Protein AF-A0A1I7TFR5-F1 (afdb_monomer)

Solvent-accessible surface area (backbone atoms only — not comparable to full-atom values): 10347 Å² total; per-residue (Å²): 105,48,41,40,40,35,32,24,66,52,66,85,45,72,52,72,52,56,56,63,76,61,45,76,65,28,50,48,58,45,48,58,54,28,44,44,77,47,66,45,102,83,67,50,76,41,84,40,72,76,37,82,55,52,93,85,47,68,47,70,55,87,74,57,50,77,39,45,45,49,57,67,41,46,52,52,44,73,74,36,60,88,70,42,60,49,75,68,96,80,50,91,64,79,68,79,69,80,67,74,52,44,74,64,69,74,50,55,65,70,59,50,51,50,29,36,53,47,23,58,72,36,58,27,60,47,41,26,46,31,51,49,52,53,48,53,61,57,51,73,77,52,55,74,68,59,48,52,60,60,71,68,64,78,85,70,54,62,82,67,64,75,74,64,75,76,70,83,67,88,85,135

Structure (mmCIF, N/CA/C/O backbone):
data_AF-A0A1I7TFR5-F1
#
_entry.id   AF-A0A1I7TFR5-F1
#
loop_
_atom_site.group_PDB
_atom_site.id
_atom_site.type_symbol
_atom_site.label_atom_id
_atom_site.label_alt_id
_atom_site.label_comp_id
_atom_site.label_asym_id
_atom_site.label_entity_id
_atom_site.label_seq_id
_atom_site.pdbx_PDB_ins_code
_atom_site.Cartn_x
_atom_site.Cartn_y
_atom_site.Cartn_z
_atom_site.occupancy
_atom_site.B_iso_or_equiv
_atom_site.auth_seq_id
_atom_site.auth_comp_id
_atom_site.auth_asym_id
_atom_site.auth_atom_id
_atom_site.pdbx_PDB_model_num
ATOM 1 N N . MET A 1 1 ? 7.581 6.248 -21.841 1.00 75.00 1 MET A N 1
ATOM 2 C CA . MET A 1 1 ? 6.382 5.513 -21.429 1.00 75.00 1 MET A CA 1
ATOM 3 C C . MET A 1 1 ? 6.723 4.356 -20.489 1.00 75.00 1 MET A C 1
ATOM 5 O O . MET A 1 1 ? 7.493 3.477 -20.846 1.00 75.00 1 MET A O 1
ATOM 9 N N . CYS A 1 2 ? 6.163 4.391 -19.278 1.00 88.19 2 CYS A N 1
ATOM 10 C CA . CYS A 1 2 ? 6.203 3.328 -18.270 1.00 88.19 2 CYS A CA 1
ATOM 11 C C . CYS A 1 2 ? 4.761 2.875 -18.038 1.00 88.19 2 CYS A C 1
ATOM 13 O O . CYS A 1 2 ? 3.926 3.733 -17.746 1.00 88.19 2 CYS A O 1
ATOM 15 N N . GLU A 1 3 ? 4.456 1.588 -18.194 1.00 92.31 3 GLU A N 1
ATOM 16 C CA . GLU A 1 3 ? 3.113 1.057 -17.939 1.00 92.31 3 GLU A CA 1
ATOM 17 C C . GLU A 1 3 ? 3.167 -0.233 -17.126 1.00 92.31 3 GLU A C 1
ATOM 19 O O . GLU A 1 3 ? 3.745 -1.236 -17.550 1.00 92.31 3 GLU A O 1
ATOM 24 N N . ILE A 1 4 ? 2.532 -0.193 -15.955 1.00 91.19 4 ILE A N 1
ATOM 25 C CA . ILE A 1 4 ? 2.434 -1.321 -15.034 1.00 91.19 4 ILE A CA 1
ATOM 26 C C . ILE A 1 4 ? 0.956 -1.627 -14.808 1.00 91.19 4 ILE A C 1
ATOM 28 O O . ILE A 1 4 ? 0.292 -0.899 -14.058 1.00 91.19 4 ILE A O 1
ATOM 32 N N . PRO A 1 5 ? 0.416 -2.669 -15.457 1.00 92.56 5 PRO A N 1
ATOM 33 C CA . PRO A 1 5 ? -0.934 -3.115 -15.188 1.00 92.56 5 PRO A CA 1
ATOM 34 C C . PRO A 1 5 ? -0.987 -3.801 -13.819 1.00 92.56 5 PRO A C 1
ATOM 36 O O . PRO A 1 5 ? -0.219 -4.714 -13.522 1.00 92.56 5 PRO A O 1
ATOM 39 N N . ILE A 1 6 ? -1.927 -3.362 -12.992 1.00 92.50 6 ILE A N 1
ATOM 40 C CA . ILE A 1 6 ? -2.307 -3.987 -11.729 1.00 92.50 6 ILE A CA 1
ATOM 41 C C . ILE A 1 6 ? -3.676 -4.616 -11.924 1.00 92.50 6 ILE A C 1
ATOM 43 O O . ILE A 1 6 ? -4.586 -3.956 -12.428 1.00 92.50 6 ILE A O 1
ATOM 47 N N . ARG A 1 7 ? -3.832 -5.871 -11.503 1.00 92.38 7 ARG A N 1
ATOM 48 C CA . ARG A 1 7 ? -5.117 -6.575 -11.496 1.00 92.38 7 ARG A CA 1
ATOM 49 C C . ARG A 1 7 ? -5.502 -6.930 -10.066 1.00 92.38 7 ARG A C 1
ATOM 51 O O . ARG A 1 7 ? -4.715 -7.530 -9.340 1.00 92.38 7 ARG A O 1
ATOM 58 N N . PHE A 1 8 ? -6.725 -6.584 -9.694 1.00 89.38 8 PHE A N 1
ATOM 59 C CA . PHE A 1 8 ? -7.315 -6.926 -8.407 1.00 89.38 8 PHE A CA 1
ATOM 60 C C . PHE A 1 8 ? -8.000 -8.287 -8.510 1.00 89.38 8 PHE A C 1
ATOM 62 O O . PHE A 1 8 ? -8.635 -8.590 -9.520 1.00 89.38 8 PHE A O 1
ATOM 69 N N . VAL A 1 9 ? -7.836 -9.126 -7.487 1.00 80.06 9 VAL A N 1
ATOM 70 C CA . VAL A 1 9 ? -8.412 -10.481 -7.490 1.00 80.06 9 VAL A CA 1
ATOM 71 C C . VAL A 1 9 ? -9.940 -10.439 -7.396 1.00 80.06 9 VAL A C 1
ATOM 73 O O . VAL A 1 9 ? -10.606 -11.259 -8.024 1.00 80.06 9 VAL A O 1
ATOM 76 N N . ASP A 1 10 ? -10.505 -9.484 -6.651 1.00 69.38 10 ASP A N 1
ATOM 77 C CA . ASP A 1 10 ? -11.954 -9.366 -6.477 1.00 69.38 10 ASP A CA 1
ATOM 78 C C . ASP A 1 10 ? -12.376 -7.936 -6.062 1.00 69.38 10 ASP A C 1
ATOM 80 O O . ASP A 1 10 ? -12.009 -7.493 -4.965 1.00 69.38 10 ASP A O 1
ATOM 84 N N . PRO A 1 11 ? -13.134 -7.196 -6.898 1.00 73.94 11 PRO A N 1
ATOM 85 C CA . PRO A 1 11 ? -13.578 -7.570 -8.246 1.00 73.94 11 PRO A CA 1
ATOM 86 C C . PRO A 1 11 ? -12.403 -7.642 -9.236 1.00 73.94 11 PRO A C 1
ATOM 88 O O . PRO A 1 11 ? -11.373 -7.009 -9.009 1.00 73.94 11 PRO A O 1
ATOM 91 N N . ASN A 1 12 ? -12.569 -8.386 -10.343 1.00 76.50 12 ASN A N 1
ATOM 92 C CA . ASN A 1 12 ? -11.592 -8.502 -11.443 1.00 76.50 12 ASN A CA 1
ATOM 93 C C . ASN A 1 12 ? -11.487 -7.188 -12.238 1.00 76.50 12 ASN A C 1
ATOM 95 O O . ASN A 1 12 ? -11.876 -7.084 -13.402 1.00 76.50 12 ASN A O 1
ATOM 99 N N . GLU A 1 13 ? -11.003 -6.161 -11.559 1.00 86.75 13 GLU A N 1
ATOM 100 C CA . GLU A 1 13 ? -10.734 -4.841 -12.088 1.00 86.75 13 GLU A CA 1
ATOM 101 C C . GLU A 1 13 ? -9.233 -4.666 -12.292 1.00 86.75 13 GLU A C 1
ATOM 103 O O . GLU A 1 13 ? -8.402 -5.351 -11.691 1.00 86.75 13 GLU A O 1
ATOM 108 N N . SER A 1 14 ? -8.873 -3.707 -13.138 1.00 87.12 14 SER A N 1
ATOM 109 C CA . SER A 1 14 ? -7.480 -3.354 -13.369 1.00 87.12 14 SER A CA 1
ATOM 110 C C . SER A 1 14 ? -7.263 -1.854 -13.324 1.00 87.12 14 SER A C 1
ATOM 112 O O . SER A 1 14 ? -8.137 -1.076 -13.707 1.00 87.12 14 SER A O 1
ATOM 114 N N . THR A 1 15 ? -6.066 -1.459 -12.914 1.00 91.81 15 THR A N 1
ATOM 115 C CA . THR A 1 15 ? -5.561 -0.093 -13.055 1.00 91.81 15 THR A CA 1
ATOM 116 C C . THR A 1 15 ? -4.172 -0.124 -13.680 1.00 91.81 15 THR A C 1
ATOM 118 O O . THR A 1 15 ? -3.513 -1.161 -13.674 1.00 91.81 15 THR A O 1
ATOM 121 N N . ILE A 1 16 ? -3.725 0.989 -14.258 1.00 93.44 16 ILE A N 1
ATOM 122 C CA . ILE A 1 16 ? -2.387 1.096 -14.848 1.00 93.44 16 ILE A CA 1
ATOM 123 C C . ILE A 1 16 ? -1.636 2.206 -14.129 1.00 93.44 16 ILE A C 1
ATOM 125 O O . ILE A 1 16 ? -2.025 3.374 -14.208 1.00 93.44 16 ILE A O 1
ATOM 129 N N . ILE A 1 17 ? -0.527 1.852 -13.481 1.00 93.38 17 ILE A N 1
ATOM 130 C CA . ILE A 1 17 ? 0.394 2.828 -12.902 1.00 93.38 17 ILE A CA 1
ATOM 131 C C . ILE A 1 17 ? 1.422 3.227 -13.959 1.00 93.38 17 ILE A C 1
ATOM 133 O O . ILE A 1 17 ? 2.076 2.378 -14.564 1.00 93.38 17 ILE A O 1
ATOM 137 N N . ARG A 1 18 ? 1.565 4.540 -14.169 1.00 93.75 18 ARG A N 1
ATOM 138 C CA . ARG A 1 18 ? 2.540 5.132 -15.107 1.00 93.75 18 ARG A CA 1
ATOM 139 C C . ARG A 1 18 ? 3.564 6.049 -14.440 1.00 93.75 18 ARG A C 1
ATOM 141 O O . ARG A 1 18 ? 4.566 6.424 -15.045 1.00 93.75 18 ARG A O 1
ATOM 148 N N . ASP A 1 19 ? 3.307 6.435 -13.194 1.00 92.88 19 ASP A N 1
ATOM 149 C CA . ASP A 1 19 ? 4.108 7.406 -12.457 1.00 92.88 19 ASP A CA 1
ATOM 150 C C . ASP A 1 19 ? 5.298 6.724 -11.769 1.00 92.88 19 ASP A C 1
ATOM 152 O O . ASP A 1 19 ? 5.142 6.014 -10.776 1.00 92.88 19 ASP A O 1
ATOM 156 N N . ARG A 1 20 ? 6.509 6.979 -12.276 1.00 92.12 20 ARG A N 1
ATOM 157 C CA . ARG A 1 20 ? 7.761 6.427 -11.730 1.00 92.12 20 ARG A CA 1
ATOM 158 C C . ARG A 1 20 ? 8.008 6.816 -10.277 1.00 92.12 20 ARG A C 1
ATOM 160 O O . ARG A 1 20 ? 8.574 6.024 -9.528 1.00 92.12 20 ARG A O 1
ATOM 167 N N . SER A 1 21 ? 7.601 8.022 -9.885 1.00 9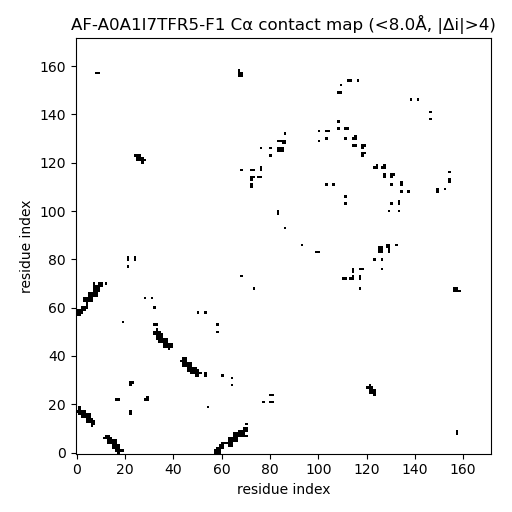2.38 21 SER A N 1
ATOM 168 C CA . SER A 1 21 ? 7.789 8.508 -8.518 1.00 92.38 21 SER A CA 1
ATOM 169 C C . SER A 1 21 ? 6.871 7.785 -7.535 1.00 92.38 21 SER A C 1
ATOM 171 O O . SER A 1 21 ? 7.278 7.525 -6.407 1.00 92.38 21 SER A O 1
ATOM 173 N N . LEU A 1 22 ? 5.667 7.403 -7.978 1.00 94.12 22 LEU A N 1
ATOM 174 C CA . LEU A 1 22 ? 4.762 6.548 -7.214 1.00 94.12 22 LEU A CA 1
ATOM 175 C C . LEU A 1 22 ? 5.299 5.116 -7.132 1.00 94.12 22 LEU A C 1
ATOM 177 O O . LEU A 1 22 ? 5.366 4.555 -6.046 1.00 94.12 22 LEU A O 1
ATOM 181 N N . ILE A 1 23 ? 5.733 4.551 -8.262 1.00 93.12 23 ILE A N 1
ATOM 182 C CA . ILE A 1 23 ? 6.308 3.199 -8.325 1.00 93.12 23 ILE A CA 1
ATOM 183 C C . ILE A 1 23 ? 7.468 3.055 -7.336 1.00 93.12 23 ILE A C 1
ATOM 185 O O . ILE A 1 23 ? 7.509 2.099 -6.572 1.00 93.12 23 ILE A O 1
ATOM 189 N N . ALA A 1 24 ? 8.366 4.044 -7.287 1.00 93.06 24 ALA A N 1
ATOM 190 C CA . ALA A 1 24 ? 9.515 4.050 -6.383 1.00 93.06 24 ALA A CA 1
ATOM 191 C C . ALA A 1 24 ? 9.151 4.012 -4.887 1.00 93.06 24 ALA A C 1
ATOM 193 O O . ALA A 1 24 ? 10.024 3.746 -4.065 1.00 93.06 24 ALA A O 1
ATOM 194 N N . LYS A 1 25 ? 7.896 4.304 -4.524 1.00 94.44 25 LYS A N 1
ATOM 195 C CA . LYS A 1 25 ? 7.403 4.277 -3.141 1.00 94.44 25 LYS A CA 1
ATOM 196 C C . LYS A 1 25 ? 6.773 2.945 -2.735 1.00 94.44 25 LYS A C 1
ATOM 198 O O . LYS A 1 25 ? 6.381 2.816 -1.582 1.00 94.44 25 LYS A O 1
ATOM 203 N N . ILE A 1 26 ? 6.662 1.980 -3.649 1.00 95.56 26 ILE A N 1
ATOM 204 C CA . ILE A 1 26 ? 5.944 0.724 -3.415 1.00 95.56 26 ILE A CA 1
ATOM 205 C C . ILE A 1 26 ? 6.914 -0.445 -3.637 1.00 95.56 26 ILE A C 1
ATOM 207 O O . ILE A 1 26 ? 7.071 -0.893 -4.779 1.00 95.56 26 ILE A O 1
ATOM 211 N N . PRO A 1 27 ? 7.596 -0.933 -2.583 1.00 94.62 27 PRO A N 1
ATOM 212 C CA . PRO A 1 27 ? 8.694 -1.887 -2.737 1.00 94.62 27 PRO A CA 1
ATOM 213 C C . PRO A 1 27 ? 8.293 -3.195 -3.417 1.00 94.62 27 PRO A C 1
ATOM 215 O O . PRO A 1 27 ? 9.022 -3.654 -4.298 1.00 94.62 27 PRO A O 1
ATOM 218 N N . LEU A 1 28 ? 7.103 -3.740 -3.131 1.00 92.38 28 LEU A N 1
ATOM 219 C CA . LEU A 1 28 ? 6.628 -4.939 -3.828 1.00 92.38 28 LEU A CA 1
ATOM 220 C C . LEU A 1 28 ? 6.500 -4.714 -5.343 1.00 92.38 28 LEU A C 1
ATOM 222 O O . LEU A 1 28 ? 6.851 -5.597 -6.127 1.00 92.38 28 LEU A O 1
ATOM 226 N N . ILE A 1 29 ? 6.047 -3.534 -5.782 1.00 92.31 29 ILE A N 1
ATOM 227 C CA . ILE A 1 29 ? 5.942 -3.212 -7.214 1.00 92.31 29 ILE A CA 1
ATOM 228 C C . ILE A 1 29 ? 7.336 -3.052 -7.823 1.00 92.31 29 ILE A C 1
ATOM 230 O O . ILE A 1 29 ? 7.584 -3.614 -8.885 1.00 92.31 29 ILE A O 1
ATOM 234 N N . VAL A 1 30 ? 8.257 -2.352 -7.149 1.00 91.81 30 VAL A N 1
ATOM 235 C CA . VAL A 1 30 ? 9.662 -2.234 -7.592 1.00 91.81 30 VAL A CA 1
ATOM 236 C C . VAL A 1 30 ? 10.274 -3.615 -7.790 1.00 91.81 30 VAL A C 1
ATOM 238 O O . VAL A 1 30 ? 10.782 -3.919 -8.865 1.00 91.81 30 VAL A O 1
ATOM 241 N N . ARG A 1 31 ? 10.131 -4.487 -6.792 1.00 89.25 31 ARG A N 1
ATOM 242 C CA . ARG A 1 31 ? 10.589 -5.872 -6.851 1.00 89.25 31 ARG A CA 1
ATOM 243 C C . ARG A 1 31 ? 9.929 -6.653 -7.984 1.00 89.25 31 ARG A C 1
ATOM 245 O O . ARG A 1 31 ? 10.612 -7.422 -8.644 1.00 89.25 31 ARG A O 1
ATOM 252 N N . SER A 1 32 ? 8.641 -6.439 -8.244 1.00 87.44 32 SER A N 1
ATOM 253 C CA . SER A 1 32 ? 7.920 -7.117 -9.334 1.00 87.44 32 SER A CA 1
ATOM 254 C C . SER A 1 32 ? 8.362 -6.657 -10.728 1.00 87.44 32 SER A C 1
ATOM 256 O O . SER A 1 32 ? 8.293 -7.431 -11.676 1.00 87.44 32 SER A O 1
ATOM 258 N N . ILE A 1 33 ? 8.815 -5.407 -10.868 1.00 87.88 33 ILE A N 1
ATOM 259 C CA . ILE A 1 33 ? 9.409 -4.896 -12.113 1.00 87.88 33 ILE A CA 1
ATOM 260 C C . ILE A 1 33 ? 10.821 -5.448 -12.279 1.00 87.88 33 ILE A C 1
ATOM 262 O O . ILE A 1 33 ? 11.216 -5.896 -13.353 1.00 87.88 33 ILE A O 1
ATOM 266 N N . GLU A 1 34 ? 11.613 -5.363 -11.214 1.00 86.44 34 GLU A N 1
ATOM 267 C CA . GLU A 1 34 ? 13.019 -5.712 -11.270 1.00 86.44 34 GLU A CA 1
ATOM 268 C C . GLU A 1 34 ? 13.188 -7.216 -11.411 1.00 86.44 34 GLU A C 1
ATOM 270 O O . GLU A 1 34 ? 14.025 -7.625 -12.198 1.00 86.44 34 GLU A O 1
ATOM 275 N N . MET A 1 35 ? 12.391 -8.036 -10.726 1.00 79.50 35 MET A N 1
ATOM 276 C CA . MET A 1 35 ? 12.623 -9.471 -10.580 1.00 79.50 35 MET A CA 1
ATOM 277 C C . MET A 1 35 ? 11.476 -10.297 -11.166 1.00 79.50 35 MET A C 1
ATOM 279 O O . MET A 1 35 ? 10.343 -10.237 -10.698 1.00 79.50 35 MET A O 1
ATOM 283 N N . THR A 1 36 ? 11.797 -11.169 -12.122 1.00 71.12 36 THR A N 1
ATOM 284 C CA . THR A 1 36 ? 10.907 -12.252 -12.564 1.00 71.12 36 THR A CA 1
ATOM 285 C C . THR A 1 36 ? 11.493 -13.600 -12.167 1.00 71.12 36 THR A C 1
ATOM 287 O O . THR A 1 36 ? 12.696 -13.839 -12.288 1.00 71.12 36 THR A O 1
ATOM 290 N N . VAL A 1 37 ? 10.632 -14.503 -11.697 1.00 70.19 37 VAL A N 1
ATOM 291 C CA . VAL A 1 37 ? 11.000 -15.893 -11.422 1.00 70.19 37 VAL A CA 1
ATOM 292 C C . VAL A 1 37 ? 10.724 -16.726 -12.667 1.00 70.19 37 VAL A C 1
ATOM 294 O O . VAL A 1 37 ? 9.566 -16.962 -13.005 1.00 70.19 37 VAL A O 1
ATOM 297 N N . ILE A 1 38 ? 11.778 -17.205 -13.324 1.00 67.94 38 ILE A N 1
ATOM 298 C CA . ILE A 1 38 ? 11.656 -18.104 -14.477 1.00 67.94 38 ILE A CA 1
ATOM 299 C C . ILE A 1 38 ? 12.067 -19.513 -14.027 1.0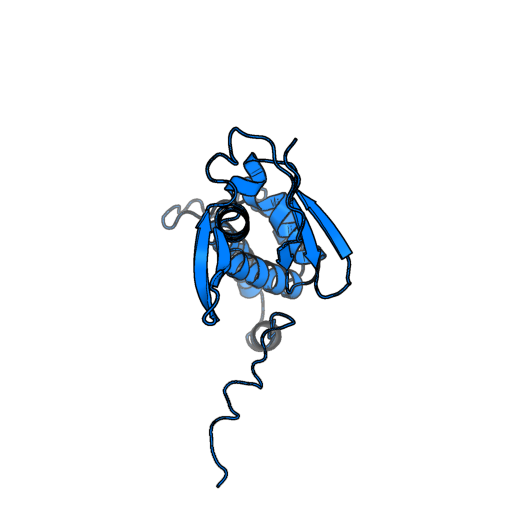0 67.94 38 ILE A C 1
ATOM 301 O O . ILE A 1 38 ? 13.162 -19.679 -13.478 1.00 67.94 38 ILE A O 1
ATOM 305 N N . PRO A 1 39 ? 11.216 -20.539 -14.219 1.00 68.94 39 PRO A N 1
ATOM 306 C CA . PRO A 1 39 ? 11.618 -21.924 -14.016 1.00 68.94 39 PRO A CA 1
ATOM 307 C C . PRO A 1 39 ? 12.678 -22.310 -15.052 1.00 68.94 39 PRO A C 1
ATOM 309 O O . PRO A 1 39 ? 12.485 -22.102 -16.250 1.00 68.94 39 PRO A O 1
ATOM 312 N N . ASP A 1 40 ? 13.789 -22.894 -14.614 1.00 75.38 40 ASP A N 1
ATOM 313 C CA . ASP A 1 40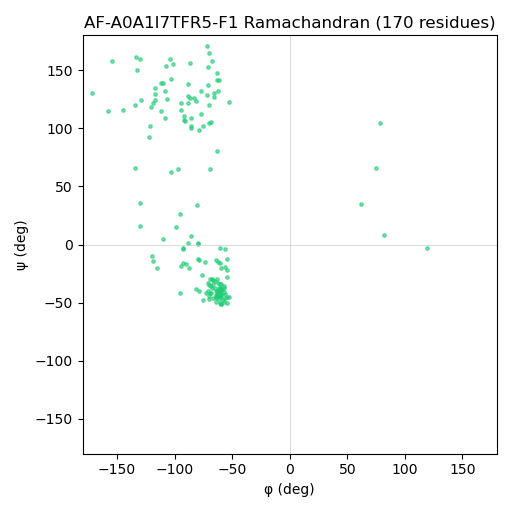 ? 14.725 -23.532 -15.531 1.00 75.38 40 ASP A CA 1
ATOM 314 C C . ASP A 1 40 ? 14.140 -24.844 -16.080 1.00 75.38 40 ASP A C 1
ATOM 316 O O . ASP A 1 40 ? 13.117 -25.351 -15.614 1.00 75.38 40 ASP A O 1
ATOM 320 N N . SER A 1 41 ? 14.816 -25.428 -17.070 1.00 76.50 41 SER A N 1
ATOM 321 C CA . SER A 1 41 ? 14.429 -26.715 -17.680 1.00 76.50 41 SER A CA 1
ATOM 322 C C . SER A 1 41 ? 14.256 -27.887 -16.696 1.00 76.50 41 SER A C 1
ATOM 324 O O . SER A 1 41 ? 13.719 -28.925 -17.072 1.00 76.50 41 SER A O 1
ATOM 326 N N . ARG A 1 42 ? 14.703 -27.738 -15.444 1.00 82.94 42 ARG A N 1
ATOM 327 C CA . ARG A 1 42 ? 14.640 -28.737 -14.372 1.00 82.94 42 ARG A CA 1
ATOM 328 C C . ARG A 1 42 ? 13.641 -28.345 -13.273 1.00 82.94 42 ARG A C 1
ATOM 330 O O . ARG A 1 42 ? 13.554 -29.041 -12.268 1.00 82.94 42 ARG A O 1
ATOM 337 N N . GLY A 1 43 ? 12.899 -27.249 -13.446 1.00 75.94 43 GLY A N 1
ATOM 338 C CA . GLY A 1 43 ? 11.929 -26.741 -12.477 1.00 75.94 43 GLY A CA 1
ATOM 339 C C . GLY A 1 43 ? 12.532 -25.910 -11.340 1.00 75.94 43 GLY A C 1
ATOM 340 O O . GLY A 1 43 ? 11.805 -25.544 -10.415 1.00 75.94 43 GLY A O 1
ATOM 341 N N . PHE A 1 44 ? 13.827 -25.572 -11.383 1.00 76.88 44 PHE A N 1
ATOM 342 C CA . PHE A 1 44 ? 14.416 -24.657 -10.405 1.00 76.88 44 PHE A CA 1
ATOM 343 C C . PHE A 1 44 ? 14.032 -23.215 -10.724 1.00 76.88 44 PHE A C 1
ATOM 345 O O . PHE A 1 44 ? 14.176 -22.748 -11.850 1.00 76.88 44 PHE A O 1
ATOM 352 N N . LYS A 1 45 ? 13.575 -22.484 -9.710 1.00 73.38 45 LYS A N 1
ATOM 353 C CA . LYS A 1 45 ? 13.226 -21.067 -9.817 1.00 73.38 45 LYS A CA 1
ATOM 354 C C . LYS A 1 45 ? 14.500 -20.223 -9.832 1.00 73.38 45 LYS A C 1
ATOM 356 O O . LYS A 1 45 ? 15.190 -20.148 -8.819 1.00 73.38 45 LYS A O 1
ATOM 361 N N . GLN A 1 46 ? 14.803 -19.591 -10.963 1.00 65.81 46 GLN A N 1
ATOM 362 C CA . GLN A 1 46 ? 15.880 -18.607 -11.068 1.00 65.81 46 GLN A CA 1
ATOM 363 C C . GLN A 1 46 ? 15.304 -17.190 -11.099 1.00 65.81 46 GLN A C 1
ATOM 365 O O . GLN A 1 46 ? 14.247 -16.946 -11.682 1.00 65.81 46 GLN A O 1
ATOM 370 N N . LEU A 1 47 ? 16.006 -16.269 -10.442 1.00 69.50 47 LEU A N 1
ATOM 371 C CA . LEU A 1 47 ? 15.681 -14.848 -10.411 1.00 69.50 47 LEU A CA 1
ATOM 372 C C . LEU A 1 47 ? 16.360 -14.151 -11.587 1.00 69.50 47 LEU A C 1
ATOM 374 O O . LEU A 1 47 ? 17.583 -14.193 -11.706 1.00 69.50 47 LEU A O 1
ATOM 378 N N . PHE A 1 48 ? 15.568 -13.500 -12.433 1.00 72.06 48 PHE A N 1
ATOM 379 C CA . PHE A 1 48 ? 16.051 -12.719 -13.566 1.00 72.06 48 PHE A CA 1
ATOM 380 C C . PHE A 1 48 ? 15.684 -11.254 -13.397 1.00 72.06 48 PHE A C 1
ATOM 382 O O . PHE A 1 48 ? 14.539 -10.937 -13.071 1.00 72.06 48 PHE A O 1
ATOM 389 N N . PHE A 1 49 ? 16.654 -10.374 -13.660 1.00 73.25 49 PHE A N 1
ATOM 390 C CA . PHE A 1 49 ? 16.424 -8.938 -13.650 1.00 73.25 49 PHE A CA 1
ATOM 391 C C . PHE A 1 49 ? 15.911 -8.468 -15.010 1.00 73.25 49 PHE A C 1
ATOM 393 O O . PHE A 1 49 ? 16.697 -8.350 -15.947 1.00 73.25 49 PHE A O 1
ATOM 400 N N . GLN A 1 50 ? 14.600 -8.256 -15.145 1.00 76.50 50 GLN A N 1
ATOM 401 C CA . GLN A 1 50 ? 13.995 -7.968 -16.452 1.00 76.50 50 GLN A CA 1
ATOM 402 C C . GLN A 1 50 ? 14.143 -6.494 -16.849 1.00 76.50 50 GLN A C 1
ATOM 404 O O . GLN A 1 50 ? 14.404 -6.191 -18.013 1.00 76.50 50 GLN A O 1
ATOM 409 N N . TYR A 1 51 ? 14.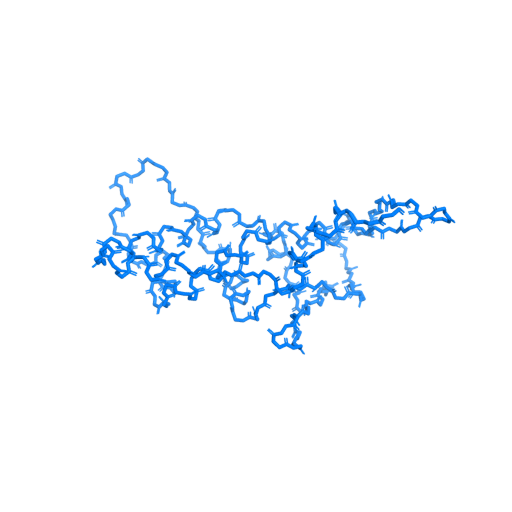022 -5.583 -15.880 1.00 82.38 51 TYR A N 1
ATOM 410 C CA . TYR A 1 51 ? 14.072 -4.137 -16.109 1.00 82.38 51 TYR A CA 1
ATOM 411 C C . TYR A 1 51 ? 14.972 -3.427 -15.076 1.00 82.38 51 TYR A C 1
ATOM 413 O O . TYR A 1 51 ? 14.480 -2.640 -14.270 1.00 82.38 51 TYR A O 1
ATOM 421 N N . PRO A 1 52 ? 16.297 -3.672 -15.064 1.00 80.12 52 PRO A N 1
ATOM 422 C CA . PRO A 1 52 ? 17.206 -3.052 -14.089 1.00 80.12 52 PRO A CA 1
ATOM 423 C C . PRO A 1 52 ? 17.263 -1.518 -14.209 1.00 80.12 52 PRO A C 1
ATOM 425 O O . PRO A 1 52 ? 17.350 -0.815 -13.207 1.00 80.12 52 PRO A O 1
ATOM 428 N N . ASP A 1 53 ? 17.120 -0.987 -15.426 1.00 86.69 53 ASP A N 1
ATOM 429 C CA . ASP A 1 53 ? 17.131 0.453 -15.710 1.00 86.69 53 ASP A CA 1
ATOM 430 C C . ASP A 1 53 ? 15.721 1.053 -15.766 1.00 86.69 53 ASP A C 1
ATOM 432 O O . ASP A 1 53 ? 15.485 2.067 -16.434 1.00 86.69 53 ASP A O 1
ATOM 436 N N . TRP A 1 54 ? 14.752 0.439 -15.076 1.00 87.94 54 TRP A N 1
ATOM 437 C CA . TRP A 1 54 ? 13.355 0.859 -15.139 1.00 87.94 54 TRP A CA 1
ATOM 438 C C . TRP A 1 54 ? 13.180 2.335 -14.795 1.00 87.94 54 TRP A C 1
ATOM 440 O O . TRP A 1 54 ? 12.256 2.939 -15.305 1.00 87.94 54 TRP A O 1
ATOM 450 N N . LYS A 1 55 ? 14.042 2.960 -13.984 1.00 88.38 55 LYS A N 1
ATOM 451 C CA . LYS A 1 55 ? 13.926 4.386 -13.619 1.00 88.38 55 LYS A CA 1
ATOM 452 C C . LYS A 1 55 ? 14.166 5.344 -14.788 1.00 88.38 55 LYS A C 1
ATOM 454 O O . LYS A 1 55 ? 13.596 6.433 -14.795 1.00 88.38 55 LYS A O 1
ATOM 459 N N . THR A 1 56 ? 14.992 4.955 -15.752 1.00 90.06 56 THR A N 1
ATOM 460 C CA . THR A 1 56 ? 15.455 5.812 -16.857 1.00 90.06 56 THR A CA 1
ATOM 461 C C . THR A 1 56 ? 14.969 5.330 -18.219 1.00 90.06 56 THR A C 1
ATOM 463 O O . THR A 1 56 ? 14.897 6.128 -19.150 1.00 90.06 56 THR A O 1
ATOM 466 N N . THR A 1 57 ? 14.585 4.057 -18.324 1.00 87.62 57 THR A N 1
ATOM 467 C CA . THR A 1 57 ? 14.203 3.414 -19.582 1.00 87.62 57 THR A CA 1
ATOM 468 C C . THR A 1 57 ? 12.714 3.118 -19.619 1.00 87.62 57 THR A C 1
ATOM 470 O O . THR A 1 57 ? 12.105 2.709 -18.629 1.00 87.62 57 THR A O 1
ATOM 473 N N . ASP A 1 58 ? 12.110 3.354 -20.773 1.00 89.19 58 ASP A N 1
ATOM 474 C CA . ASP A 1 58 ? 10.708 3.066 -21.036 1.00 89.19 58 ASP A CA 1
ATOM 475 C C . ASP A 1 58 ? 10.443 1.564 -21.126 1.00 89.19 58 ASP A C 1
ATOM 477 O O . ASP A 1 58 ? 11.213 0.824 -21.734 1.00 89.19 58 ASP A O 1
ATOM 481 N N . PHE A 1 59 ? 9.346 1.114 -20.521 1.00 87.56 59 PHE A N 1
ATOM 482 C CA . PHE A 1 59 ? 8.952 -0.289 -20.519 1.00 87.56 59 PHE A CA 1
ATOM 483 C C . PHE A 1 59 ? 7.441 -0.441 -20.339 1.00 87.56 59 PHE A C 1
ATOM 485 O O . PHE A 1 59 ? 6.756 0.441 -19.814 1.00 87.56 59 PHE A O 1
ATOM 492 N N . VAL A 1 60 ? 6.939 -1.593 -20.766 1.00 88.56 60 VAL A N 1
ATOM 493 C CA . VAL A 1 60 ? 5.562 -2.031 -20.556 1.00 88.56 60 VAL A CA 1
ATOM 494 C C . VAL A 1 60 ? 5.633 -3.437 -19.987 1.00 88.56 60 VAL A C 1
ATOM 496 O O . VAL A 1 60 ? 6.267 -4.311 -20.581 1.00 88.56 60 VAL A O 1
ATOM 499 N N . ILE A 1 61 ? 5.012 -3.643 -18.828 1.00 86.12 61 ILE A N 1
ATOM 500 C CA . ILE A 1 61 ? 4.840 -4.981 -18.268 1.00 86.12 61 ILE A CA 1
ATOM 501 C C . ILE A 1 61 ? 3.637 -5.631 -18.955 1.00 86.12 61 ILE A C 1
ATOM 503 O O . ILE A 1 61 ? 2.536 -5.084 -18.934 1.00 86.12 61 ILE A O 1
ATOM 507 N N . ASN A 1 62 ? 3.854 -6.802 -19.559 1.00 83.50 62 ASN A N 1
ATOM 508 C CA . ASN A 1 62 ? 2.794 -7.553 -20.238 1.00 83.50 62 ASN A CA 1
ATOM 509 C C . ASN A 1 62 ? 1.903 -8.317 -19.247 1.00 83.50 62 ASN A C 1
ATOM 511 O O . ASN A 1 62 ? 0.684 -8.345 -19.414 1.00 83.50 62 ASN A O 1
ATOM 515 N N . ASP A 1 63 ? 2.508 -8.906 -18.212 1.00 85.69 63 ASP A N 1
ATOM 516 C CA . ASP A 1 63 ? 1.805 -9.704 -17.209 1.00 85.69 63 ASP A CA 1
ATOM 517 C C . ASP A 1 63 ? 1.432 -8.841 -15.995 1.00 85.69 63 ASP A C 1
ATOM 519 O O . ASP A 1 63 ? 2.321 -8.340 -15.305 1.00 85.69 6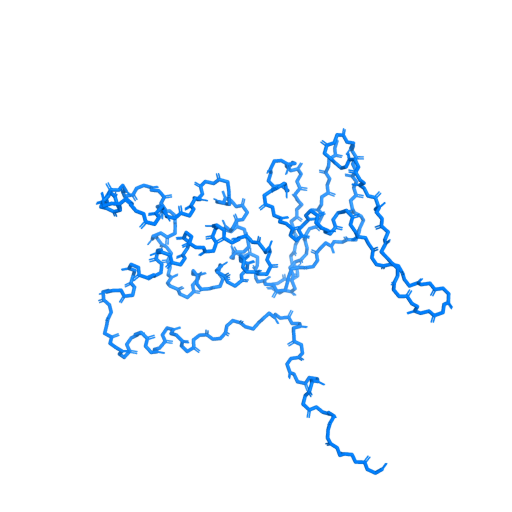3 ASP A O 1
ATOM 523 N N . PRO A 1 64 ? 0.135 -8.638 -15.700 1.00 89.62 64 PRO A N 1
ATOM 524 C CA . PRO A 1 64 ? -0.276 -7.764 -14.611 1.00 89.62 64 PRO A CA 1
ATOM 525 C C . PRO A 1 64 ? 0.225 -8.238 -13.252 1.00 89.62 64 PRO A C 1
ATOM 527 O O . PRO A 1 64 ? 0.142 -9.423 -12.926 1.00 89.62 64 PRO A O 1
ATOM 530 N N . ILE A 1 65 ? 0.620 -7.282 -12.413 1.00 90.00 65 ILE A N 1
ATOM 531 C CA . ILE A 1 65 ? 0.875 -7.543 -10.997 1.00 90.00 65 ILE A CA 1
ATOM 532 C C . ILE A 1 65 ? -0.473 -7.819 -10.326 1.00 90.00 65 ILE A C 1
ATOM 534 O O . ILE A 1 65 ? -1.380 -6.981 -10.355 1.00 90.00 65 ILE A O 1
ATOM 538 N N . LEU A 1 66 ? -0.610 -9.011 -9.745 1.00 90.94 66 LEU A N 1
ATOM 539 C CA . LEU A 1 66 ? -1.821 -9.429 -9.045 1.00 90.94 66 LEU A CA 1
ATOM 540 C C . LEU A 1 66 ? -1.817 -8.891 -7.614 1.00 90.94 66 LEU A C 1
ATOM 542 O O . LEU A 1 66 ? -0.886 -9.151 -6.857 1.00 90.94 66 LEU A O 1
ATOM 546 N N . ILE A 1 67 ? -2.882 -8.187 -7.240 1.00 90.62 67 ILE A N 1
ATOM 547 C CA . ILE A 1 67 ? -3.098 -7.684 -5.884 1.00 90.62 67 ILE A CA 1
ATOM 548 C C . ILE A 1 67 ? -4.277 -8.447 -5.262 1.00 90.62 67 ILE A C 1
ATOM 550 O O . ILE A 1 67 ? -5.409 -8.308 -5.738 1.00 90.62 67 ILE A O 1
ATOM 554 N N . PRO A 1 68 ? -4.049 -9.246 -4.200 1.00 92.06 68 PRO A N 1
ATOM 555 C CA . PRO A 1 68 ? -5.064 -10.100 -3.574 1.00 92.06 68 PRO A CA 1
ATOM 556 C C . PRO A 1 68 ? -5.990 -9.334 -2.614 1.00 92.06 68 PRO A C 1
ATOM 558 O O . PRO A 1 68 ? -6.435 -9.867 -1.597 1.00 92.06 68 PRO A O 1
ATOM 561 N N . PHE A 1 69 ? -6.277 -8.073 -2.934 1.00 90.06 69 PHE A N 1
ATOM 562 C CA . PHE A 1 69 ? -7.094 -7.167 -2.134 1.00 90.06 69 PHE A CA 1
ATOM 563 C C . PHE A 1 69 ? -8.108 -6.441 -3.009 1.00 90.06 69 PHE A C 1
ATOM 565 O O . PHE A 1 69 ? -7.964 -6.358 -4.232 1.00 90.06 69 PHE A O 1
ATOM 572 N N . ALA A 1 70 ? -9.132 -5.894 -2.359 1.00 90.50 70 ALA A N 1
ATOM 573 C CA . ALA A 1 70 ? -10.085 -5.026 -3.020 1.00 90.50 70 ALA A CA 1
ATOM 574 C C . ALA A 1 70 ? -9.391 -3.761 -3.542 1.00 90.50 70 ALA A C 1
ATOM 576 O O . ALA A 1 70 ? -8.471 -3.217 -2.928 1.00 90.50 70 ALA A O 1
ATOM 577 N N . LYS A 1 71 ? -9.900 -3.247 -4.658 1.00 91.75 71 LYS A N 1
ATOM 578 C CA . LYS A 1 71 ? -9.352 -2.061 -5.313 1.00 91.75 71 LYS A CA 1
ATOM 579 C C . LYS A 1 71 ? -9.359 -0.817 -4.426 1.00 91.75 71 LYS A C 1
ATOM 581 O O . LYS A 1 71 ? -8.366 -0.103 -4.395 1.00 91.75 71 LYS A O 1
ATOM 586 N N . LYS A 1 72 ? -10.447 -0.562 -3.689 1.00 93.62 72 LYS A N 1
ATOM 587 C CA . LYS A 1 72 ? -10.619 0.690 -2.928 1.00 93.62 72 LYS A CA 1
ATOM 588 C C . LYS A 1 72 ? -9.523 0.917 -1.868 1.00 93.62 72 LYS A C 1
ATOM 590 O O . LYS A 1 72 ? -8.912 1.984 -1.911 1.00 93.62 72 LYS A O 1
ATOM 595 N N . PRO A 1 73 ? -9.213 -0.037 -0.964 1.00 94.50 73 PRO A N 1
ATOM 596 C CA . PRO A 1 73 ? -8.093 0.122 -0.034 1.00 94.50 73 PRO A CA 1
ATOM 597 C C . PRO A 1 73 ? -6.745 0.317 -0.740 1.00 94.50 73 PRO A C 1
ATOM 599 O O . PRO A 1 73 ? -5.931 1.139 -0.319 1.00 94.50 73 PRO A O 1
ATOM 602 N N . THR A 1 74 ? -6.511 -0.383 -1.856 1.00 94.44 74 THR A N 1
ATOM 603 C CA . THR A 1 74 ? -5.281 -0.199 -2.635 1.00 94.44 74 THR A CA 1
ATOM 604 C C . THR A 1 74 ? -5.200 1.178 -3.276 1.00 94.44 74 THR A C 1
ATOM 606 O O . THR A 1 74 ? -4.169 1.830 -3.165 1.00 94.44 74 THR A O 1
ATOM 609 N N . GLU A 1 75 ? -6.268 1.666 -3.902 1.00 94.94 75 GLU A N 1
ATOM 610 C CA . GLU A 1 75 ? -6.309 3.015 -4.469 1.00 94.94 75 GLU A CA 1
ATOM 611 C C . GLU A 1 75 ? -6.103 4.084 -3.401 1.00 94.94 75 GLU A C 1
ATOM 613 O O . GLU A 1 75 ? -5.397 5.062 -3.645 1.00 94.94 75 GLU A O 1
ATOM 618 N N . PHE A 1 76 ? -6.649 3.880 -2.200 1.00 96.62 76 PHE A N 1
ATOM 619 C CA . PHE A 1 76 ? -6.385 4.767 -1.077 1.00 96.62 76 PHE A CA 1
ATOM 620 C C . PHE A 1 76 ? -4.887 4.841 -0.767 1.00 96.62 76 PHE A C 1
ATOM 622 O O . PHE A 1 76 ? -4.347 5.944 -0.682 1.00 96.62 76 PHE A O 1
ATOM 629 N N . LEU A 1 77 ? -4.192 3.702 -0.682 1.00 96.62 77 LEU A N 1
ATOM 630 C CA . LEU A 1 77 ? -2.739 3.691 -0.512 1.00 96.62 77 LEU A CA 1
ATOM 631 C C . LEU A 1 77 ? -2.031 4.401 -1.671 1.00 96.62 77 LEU A C 1
ATOM 633 O O . LEU A 1 77 ? -1.236 5.307 -1.433 1.00 96.62 77 LEU A O 1
ATOM 637 N N . LEU A 1 78 ? -2.339 4.053 -2.924 1.00 95.31 78 LEU A N 1
ATOM 638 C CA . LEU A 1 78 ? -1.688 4.639 -4.105 1.00 95.31 78 LEU A CA 1
ATOM 639 C C . LEU A 1 78 ? -1.818 6.170 -4.154 1.00 95.31 78 LEU A C 1
ATOM 641 O O . LEU A 1 78 ? -0.884 6.862 -4.566 1.00 95.31 78 LEU A O 1
ATOM 645 N N . ASN A 1 79 ? -2.956 6.699 -3.706 1.00 95.81 79 ASN A N 1
ATOM 646 C CA . ASN A 1 79 ? -3.229 8.132 -3.689 1.00 95.81 79 ASN A CA 1
ATOM 647 C C . ASN A 1 79 ? -2.496 8.876 -2.560 1.00 95.81 79 ASN A C 1
ATOM 649 O O . ASN A 1 79 ? -2.195 10.059 -2.719 1.00 95.81 79 ASN A O 1
ATOM 653 N N . HIS A 1 80 ? -2.167 8.205 -1.450 1.00 95.50 80 HIS A N 1
ATOM 654 C CA . HIS A 1 80 ? -1.673 8.866 -0.233 1.00 95.50 80 HIS A CA 1
ATOM 655 C C . HIS A 1 80 ? -0.265 8.438 0.210 1.00 95.50 80 HIS A C 1
ATOM 657 O O . HIS A 1 80 ? 0.330 9.125 1.037 1.00 95.50 80 HIS A O 1
ATOM 663 N N . VAL A 1 81 ? 0.331 7.389 -0.372 1.00 94.50 81 VAL A N 1
ATOM 664 C CA . VAL A 1 81 ? 1.664 6.862 0.008 1.00 94.50 81 VAL A CA 1
ATOM 665 C C . VAL A 1 81 ? 2.804 7.879 -0.134 1.00 94.50 81 VAL A C 1
ATOM 667 O O . VAL A 1 81 ? 3.858 7.742 0.478 1.00 94.50 81 VAL A O 1
ATOM 670 N N . ARG A 1 82 ? 2.609 8.929 -0.939 1.00 91.88 82 ARG A N 1
ATOM 671 C CA . ARG A 1 82 ? 3.562 10.043 -1.074 1.00 91.88 82 ARG A CA 1
ATOM 672 C C . ARG A 1 82 ? 3.351 11.165 -0.060 1.00 91.88 82 ARG A C 1
ATOM 674 O O . ARG A 1 82 ? 4.252 11.977 0.106 1.00 91.88 82 ARG A O 1
ATOM 681 N N . LYS A 1 83 ? 2.158 11.243 0.533 1.00 90.50 83 LYS A N 1
ATOM 682 C CA . LYS A 1 83 ? 1.732 12.313 1.441 1.00 90.50 83 LYS A CA 1
ATOM 683 C C . LYS A 1 83 ? 1.953 11.928 2.900 1.00 90.50 83 LYS A C 1
ATOM 685 O O . LYS A 1 83 ? 2.336 12.782 3.686 1.00 90.50 83 LYS A O 1
ATOM 690 N N . TYR A 1 84 ? 1.641 10.687 3.262 1.00 89.50 84 TYR A N 1
ATOM 691 C CA . TYR A 1 84 ? 1.658 10.261 4.657 1.00 89.50 84 TYR A CA 1
ATOM 692 C C . TYR A 1 84 ? 3.054 9.805 5.060 1.00 89.50 84 TYR A C 1
ATOM 694 O O . TYR A 1 84 ? 3.646 8.938 4.417 1.00 89.50 84 TYR A O 1
ATOM 702 N N . GLU A 1 85 ? 3.550 10.396 6.138 1.00 84.94 85 GLU A N 1
ATOM 703 C CA . GLU A 1 85 ? 4.803 10.023 6.780 1.00 84.94 85 GLU A CA 1
ATOM 704 C C . GLU A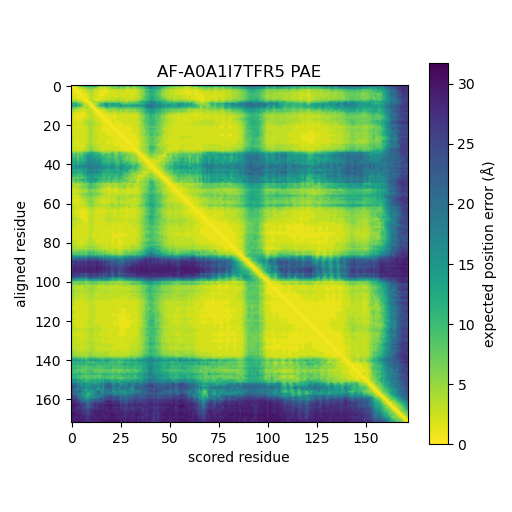 1 85 ? 4.502 9.311 8.097 1.00 84.94 85 GLU A C 1
ATOM 706 O O . GLU A 1 85 ? 3.443 9.511 8.695 1.00 84.94 85 GLU A O 1
ATOM 711 N N . ALA A 1 86 ? 5.425 8.459 8.537 1.00 82.94 86 ALA A N 1
ATOM 712 C CA . ALA A 1 86 ? 5.317 7.839 9.845 1.00 82.94 86 ALA A CA 1
ATOM 713 C C . ALA A 1 86 ? 5.383 8.921 10.940 1.00 82.94 86 ALA A C 1
ATOM 715 O O . ALA A 1 86 ? 6.167 9.869 10.821 1.00 82.94 86 ALA A O 1
ATOM 716 N N . PRO A 1 87 ? 4.592 8.802 12.017 1.00 78.25 87 PRO A N 1
ATOM 717 C CA . PRO A 1 87 ? 4.674 9.736 13.131 1.00 78.25 87 PRO A CA 1
ATOM 718 C C . PRO A 1 87 ? 6.061 9.670 13.794 1.00 78.25 87 PRO A C 1
ATOM 720 O O . PRO A 1 87 ? 6.549 8.594 14.130 1.00 78.25 87 PRO A O 1
ATOM 723 N N . GLU A 1 88 ? 6.696 10.820 14.032 1.00 74.50 88 GLU A N 1
ATOM 724 C CA . GLU A 1 88 ? 7.989 10.864 14.726 1.00 74.50 88 GLU A CA 1
ATOM 725 C C . GLU A 1 88 ? 7.862 10.405 16.195 1.00 74.50 88 GLU A C 1
ATOM 727 O O . GLU A 1 88 ? 7.090 10.983 16.965 1.00 74.50 88 GLU A O 1
ATOM 732 N N . GLU A 1 89 ? 8.683 9.432 16.619 1.00 57.12 89 GLU A N 1
ATOM 733 C CA . GLU A 1 89 ? 8.680 8.819 17.968 1.00 57.12 89 GLU A CA 1
ATOM 734 C C . GLU A 1 89 ? 8.810 9.805 19.148 1.00 57.12 89 GLU A C 1
ATOM 736 O O . GLU A 1 89 ? 8.484 9.457 20.282 1.00 57.12 89 GLU A O 1
ATOM 741 N N . LYS A 1 90 ? 9.342 11.015 18.926 1.00 47.69 90 LYS A N 1
ATOM 742 C CA . LYS A 1 90 ? 9.769 11.933 20.003 1.00 47.69 90 LYS A CA 1
ATOM 743 C C . LYS A 1 90 ? 9.243 13.354 19.887 1.00 47.69 90 LYS A C 1
ATOM 745 O O . LYS A 1 90 ? 9.761 14.249 20.555 1.00 47.69 90 LYS A O 1
ATOM 750 N N . SER A 1 91 ? 8.229 13.594 19.064 1.00 48.31 91 SER A N 1
ATOM 751 C CA . SER A 1 91 ? 7.600 14.905 19.076 1.00 48.31 91 SER A CA 1
ATOM 752 C C . SER A 1 91 ? 6.429 14.901 20.067 1.00 48.31 91 SER A C 1
ATOM 754 O O . SER A 1 91 ? 5.332 14.425 19.789 1.00 48.31 91 SER A O 1
ATOM 756 N N . ASP A 1 92 ? 6.618 15.557 21.216 1.00 46.81 92 ASP A N 1
ATOM 757 C CA . ASP A 1 92 ? 5.513 16.041 22.072 1.00 46.81 92 ASP A CA 1
ATOM 758 C C . ASP A 1 92 ? 4.544 16.977 21.296 1.00 46.81 92 ASP A C 1
ATOM 760 O O . ASP A 1 92 ? 3.511 17.415 21.803 1.00 46.81 92 ASP A O 1
ATOM 764 N N . LYS A 1 93 ? 4.872 17.270 20.028 1.00 47.50 93 LYS A N 1
ATOM 765 C CA . LYS A 1 93 ? 4.081 17.964 19.010 1.00 47.50 93 LYS A CA 1
ATOM 766 C C . LYS A 1 93 ? 3.134 17.055 18.212 1.00 47.50 93 LYS A C 1
ATOM 768 O O . LYS A 1 93 ? 2.448 17.559 17.333 1.00 47.50 93 LYS A O 1
ATOM 773 N N . LEU A 1 94 ? 2.981 15.774 18.571 1.00 46.19 94 LEU A N 1
ATOM 774 C CA . LEU A 1 94 ? 1.854 14.929 18.119 1.00 46.19 94 LEU A CA 1
ATOM 775 C C . LEU A 1 94 ? 0.474 15.479 18.548 1.00 46.19 94 LEU A C 1
ATOM 777 O O . LEU A 1 94 ? -0.580 14.937 18.196 1.00 46.19 94 LEU A O 1
ATOM 781 N N . LEU A 1 95 ? 0.473 16.576 19.304 1.00 45.88 95 LEU A N 1
ATOM 782 C CA . LEU A 1 95 ? -0.652 17.472 19.468 1.00 45.88 95 LEU A CA 1
ATOM 783 C C . LEU A 1 95 ? -0.832 18.345 18.212 1.00 45.88 95 LEU A C 1
ATOM 785 O O . LEU A 1 95 ? -0.233 19.405 18.071 1.00 45.88 95 LEU A O 1
ATOM 789 N N . VAL A 1 96 ? -1.811 17.954 17.396 1.00 44.16 96 VAL A N 1
ATOM 790 C CA . VAL A 1 96 ? -2.659 18.900 16.654 1.00 44.16 96 VAL A CA 1
ATOM 791 C C . VAL A 1 96 ? -1.999 19.576 15.445 1.00 44.16 96 VAL A C 1
ATOM 793 O O . VAL A 1 96 ? -1.954 20.796 15.353 1.00 44.16 96 VAL A O 1
ATOM 796 N N . ASN A 1 97 ? -1.664 18.810 14.410 1.00 47.06 97 ASN A N 1
ATOM 797 C CA . ASN A 1 97 ? -2.034 19.273 13.074 1.00 47.06 97 ASN A CA 1
ATOM 798 C C . ASN A 1 97 ? -3.157 18.389 12.547 1.00 47.06 97 ASN A C 1
ATOM 800 O O . ASN A 1 97 ? -3.007 17.201 12.261 1.00 47.06 97 ASN A O 1
ATOM 804 N N . ASN A 1 98 ? -4.354 18.970 12.473 1.00 48.19 98 ASN A N 1
ATOM 805 C CA . ASN A 1 98 ? -5.547 18.248 12.049 1.00 48.19 98 ASN A CA 1
ATOM 806 C C . ASN A 1 98 ? -5.471 17.758 10.588 1.00 48.19 98 ASN A C 1
ATOM 808 O O . ASN A 1 98 ? -6.242 16.875 10.219 1.00 48.19 98 ASN A O 1
ATOM 812 N N . SER A 1 99 ? -4.514 18.256 9.804 1.00 60.38 99 SER A N 1
ATOM 813 C CA . SER A 1 99 ? -4.420 18.101 8.352 1.00 60.38 99 SER A CA 1
ATOM 814 C C . SER A 1 99 ? -3.553 16.947 7.840 1.00 60.38 99 SER A C 1
ATOM 816 O O . SER A 1 99 ? -3.705 16.580 6.677 1.00 60.38 99 SER A O 1
ATOM 818 N N . GLU A 1 100 ? -2.650 16.376 8.643 1.00 73.19 100 GLU A N 1
ATOM 819 C CA . GLU A 1 100 ? -1.619 15.453 8.118 1.00 73.19 100 GLU A CA 1
ATOM 820 C C . GLU A 1 100 ? -2.211 14.144 7.570 1.00 73.19 100 GLU A C 1
ATOM 822 O O . GLU A 1 100 ? -1.746 13.630 6.555 1.00 73.19 100 GLU A O 1
ATOM 827 N N . TYR A 1 101 ? -3.332 13.696 8.146 1.00 87.00 101 TYR A N 1
ATOM 828 C CA . TYR A 1 101 ? -4.038 12.467 7.762 1.00 87.00 101 TYR A CA 1
ATOM 829 C C . TYR A 1 101 ? -5.541 12.696 7.549 1.00 87.00 101 TYR A C 1
ATOM 831 O O . TYR A 1 101 ? -6.358 11.866 7.945 1.00 87.00 101 TYR A O 1
ATOM 839 N N . SER A 1 102 ? -5.932 13.861 7.021 1.00 87.62 102 SER A N 1
ATOM 840 C CA . SER A 1 102 ? -7.345 14.261 6.920 1.00 87.62 102 SER A CA 1
ATOM 841 C C . SER A 1 102 ? -8.216 13.209 6.230 1.00 87.62 102 SER A C 1
ATOM 843 O O . SER A 1 102 ? -9.258 12.847 6.765 1.00 87.62 102 SER A O 1
ATOM 845 N N . GLU A 1 103 ? -7.753 12.645 5.114 1.00 94.12 103 GLU A N 1
ATOM 846 C CA . GLU A 1 103 ? -8.525 11.662 4.350 1.00 94.12 103 GLU A CA 1
ATOM 847 C C . GLU A 1 103 ? -8.699 10.348 5.120 1.00 94.12 103 GLU A C 1
ATOM 849 O O . GLU A 1 103 ? -9.778 9.767 5.085 1.00 94.12 103 GLU A O 1
ATOM 854 N N . ALA A 1 104 ? -7.679 9.903 5.866 1.00 93.19 104 ALA A N 1
ATOM 855 C CA . ALA A 1 104 ? -7.768 8.716 6.720 1.00 93.19 104 ALA A CA 1
ATOM 856 C C . ALA A 1 104 ? -8.664 8.937 7.948 1.00 93.19 104 ALA A C 1
ATOM 858 O O . ALA A 1 104 ? -9.370 8.025 8.373 1.00 93.19 104 ALA A O 1
ATOM 859 N N . LYS A 1 105 ? -8.681 10.147 8.520 1.00 91.25 105 LYS A N 1
ATOM 860 C CA . LYS A 1 105 ? -9.556 10.477 9.660 1.00 91.25 105 LYS A CA 1
ATOM 861 C C . LYS A 1 105 ? -11.039 10.381 9.305 1.00 91.25 105 LYS A C 1
ATOM 863 O O . LYS A 1 105 ? -11.838 10.061 10.184 1.00 91.25 105 LYS A O 1
ATOM 868 N N . GLU A 1 106 ? -11.386 10.631 8.049 1.00 92.81 106 GLU A N 1
ATOM 869 C CA . GLU A 1 106 ? -12.754 10.548 7.529 1.00 92.81 106 GLU A CA 1
ATOM 870 C C . GLU A 1 106 ? -13.204 9.113 7.214 1.00 92.81 106 GLU A C 1
ATOM 872 O O . GLU A 1 106 ? -14.392 8.892 7.008 1.00 92.81 106 GLU A O 1
ATOM 877 N N . GLN A 1 107 ? -12.291 8.135 7.192 1.00 95.31 107 GLN A N 1
ATOM 878 C CA . GLN A 1 107 ? -12.645 6.738 6.926 1.00 95.31 107 GLN A CA 1
ATOM 879 C C . GLN A 1 107 ? -13.071 5.984 8.191 1.00 95.31 107 GLN A C 1
ATOM 881 O O . GLN A 1 107 ? -12.652 6.300 9.311 1.00 95.31 107 GLN A O 1
ATOM 886 N N . GLU A 1 108 ? -13.855 4.929 7.987 1.00 93.50 108 GLU A N 1
ATOM 887 C CA . GLU A 1 108 ? -14.213 3.955 9.019 1.00 93.50 108 GLU A CA 1
ATOM 888 C C . GLU A 1 108 ? -13.023 3.072 9.408 1.00 93.50 108 GLU A C 1
ATOM 890 O O . GLU A 1 108 ? -12.123 2.834 8.599 1.00 93.50 108 GLU A O 1
ATOM 895 N N . ILE A 1 109 ? -13.021 2.566 10.647 1.00 92.25 109 ILE A N 1
ATOM 896 C CA . ILE A 1 109 ? -11.899 1.765 11.161 1.00 92.25 109 ILE A CA 1
ATOM 897 C C . ILE A 1 109 ? -11.702 0.495 10.325 1.00 92.25 109 ILE A C 1
ATOM 899 O O . ILE A 1 109 ? -10.572 0.226 9.929 1.00 92.25 109 ILE A O 1
ATOM 903 N N . ASP A 1 110 ? -12.773 -0.217 9.969 1.00 91.75 110 ASP A N 1
ATOM 904 C CA . ASP A 1 110 ? -12.697 -1.441 9.154 1.00 91.75 110 ASP A CA 1
ATOM 905 C C . ASP A 1 110 ? -11.994 -1.201 7.812 1.00 91.75 110 ASP A C 1
ATOM 907 O O . ASP A 1 110 ? -11.117 -1.962 7.405 1.00 91.75 110 ASP A O 1
ATOM 911 N N . PHE A 1 111 ? -12.311 -0.084 7.150 1.00 94.25 111 PHE A N 1
ATOM 912 C CA . PHE A 1 111 ? -11.648 0.296 5.906 1.00 94.25 111 PHE A CA 1
ATOM 913 C C . PHE A 1 111 ? -10.158 0.585 6.123 1.00 94.25 111 PHE A C 1
ATOM 915 O O . PHE A 1 111 ? -9.323 0.205 5.303 1.00 94.25 111 PHE A O 1
ATOM 922 N N . LEU A 1 112 ? -9.804 1.250 7.225 1.00 95.25 112 LEU A N 1
ATOM 923 C CA . LEU A 1 112 ? -8.407 1.526 7.557 1.00 95.25 112 LEU A CA 1
ATOM 924 C C . LEU A 1 112 ? -7.629 0.245 7.884 1.00 95.25 112 LEU A C 1
ATOM 926 O O . LEU A 1 112 ? -6.458 0.158 7.521 1.00 95.25 112 LEU A O 1
ATOM 930 N N . LEU A 1 113 ? -8.262 -0.757 8.501 1.00 94.19 113 LEU A N 1
ATOM 931 C CA . LEU A 1 113 ? -7.656 -2.073 8.720 1.00 94.19 113 LEU A CA 1
ATOM 932 C C . LEU A 1 113 ? -7.361 -2.777 7.389 1.00 94.19 113 LEU A C 1
ATOM 934 O O . LEU A 1 113 ? -6.248 -3.268 7.197 1.00 94.19 113 LEU A O 1
ATOM 938 N N . ASP A 1 114 ? -8.294 -2.737 6.432 1.00 94.06 114 ASP A N 1
ATOM 939 C CA . ASP A 1 114 ? -8.053 -3.253 5.079 1.00 94.06 114 ASP A CA 1
ATOM 940 C C . ASP A 1 114 ? -6.879 -2.518 4.400 1.00 94.06 114 ASP A C 1
ATOM 942 O O . ASP A 1 114 ? -6.013 -3.143 3.781 1.00 94.06 114 ASP A O 1
ATOM 946 N N . VAL A 1 115 ? -6.806 -1.187 4.538 1.00 96.44 115 VAL A N 1
ATOM 947 C CA . VAL A 1 115 ? -5.688 -0.373 4.025 1.00 96.44 115 VAL A CA 1
ATOM 948 C C . VAL A 1 115 ? -4.364 -0.773 4.682 1.00 96.44 115 VAL A C 1
ATOM 950 O O . VAL A 1 115 ? -3.355 -0.881 3.984 1.00 96.44 115 VAL A O 1
ATOM 953 N N . MET A 1 116 ? -4.347 -1.030 5.994 1.00 95.94 116 MET A N 1
ATOM 954 C CA . MET A 1 116 ? -3.154 -1.499 6.705 1.00 95.94 116 MET A CA 1
ATOM 955 C C . MET A 1 116 ? -2.678 -2.854 6.179 1.00 95.94 116 MET A C 1
ATOM 957 O O . MET A 1 116 ? -1.477 -3.013 5.968 1.00 95.94 116 MET A O 1
ATOM 961 N N . SER A 1 117 ? -3.587 -3.799 5.911 1.00 94.69 117 SER A N 1
ATOM 962 C CA . SER A 1 117 ? -3.237 -5.096 5.314 1.00 94.69 117 SER A CA 1
ATOM 963 C C . SER A 1 117 ? -2.650 -4.948 3.911 1.00 94.69 117 SER A C 1
ATOM 965 O O . SER A 1 117 ? -1.662 -5.609 3.583 1.00 94.69 117 SER A O 1
ATOM 967 N N . VAL A 1 118 ? -3.204 -4.043 3.096 1.00 95.44 118 VAL A N 1
ATOM 968 C CA . VAL A 1 118 ? -2.627 -3.713 1.787 1.00 95.44 118 VAL A CA 1
ATOM 969 C C . VAL A 1 118 ? -1.236 -3.101 1.941 1.00 95.44 118 VAL A C 1
ATOM 971 O O . VAL A 1 118 ? -0.330 -3.480 1.203 1.00 95.44 118 VAL A O 1
ATOM 974 N N . ALA A 1 119 ? -1.045 -2.182 2.891 1.00 96.56 119 ALA A N 1
ATOM 975 C CA . ALA A 1 119 ? 0.247 -1.550 3.143 1.00 96.56 119 ALA A CA 1
ATOM 976 C C . ALA A 1 119 ? 1.310 -2.572 3.556 1.00 96.56 119 ALA A C 1
ATOM 978 O O . ALA A 1 119 ? 2.415 -2.537 3.025 1.00 96.56 119 ALA A O 1
ATOM 979 N N . THR A 1 120 ? 0.958 -3.522 4.426 1.00 95.62 120 THR A N 1
ATOM 980 C CA . THR A 1 120 ? 1.839 -4.634 4.801 1.00 95.62 120 THR A CA 1
ATOM 981 C C . THR A 1 120 ? 2.184 -5.500 3.594 1.00 95.62 120 THR A C 1
ATOM 983 O O . THR A 1 120 ? 3.353 -5.796 3.369 1.00 95.62 120 THR A O 1
ATOM 986 N N . TYR A 1 121 ? 1.192 -5.880 2.782 1.00 95.06 121 TYR A N 1
ATOM 987 C CA . TYR A 1 121 ? 1.437 -6.689 1.587 1.00 95.06 121 TYR A CA 1
ATOM 988 C C . TYR A 1 121 ? 2.340 -5.979 0.576 1.00 95.06 121 TYR A C 1
ATOM 990 O O . TYR A 1 121 ? 3.235 -6.594 0.008 1.00 95.06 121 TYR A O 1
ATOM 998 N N . LEU A 1 122 ? 2.110 -4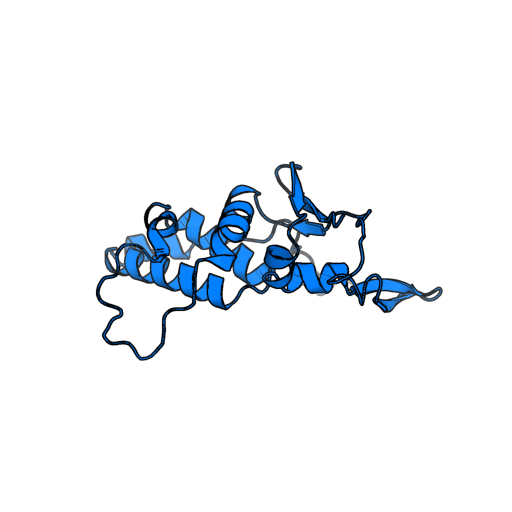.685 0.354 1.00 95.31 122 LEU A N 1
ATOM 999 C CA . LEU A 1 122 ? 2.886 -3.863 -0.571 1.00 95.31 122 LEU A CA 1
ATOM 1000 C C . LEU A 1 122 ? 4.233 -3.390 -0.003 1.00 95.31 122 LEU A C 1
ATOM 1002 O O . LEU A 1 122 ? 4.968 -2.717 -0.730 1.00 95.31 122 LEU A O 1
ATOM 1006 N N . GLU A 1 123 ? 4.562 -3.772 1.237 1.00 95.88 123 GLU A N 1
ATOM 1007 C CA . GLU A 1 123 ? 5.804 -3.431 1.947 1.00 95.88 123 GLU A CA 1
ATOM 1008 C C . GLU A 1 123 ? 5.963 -1.910 2.172 1.00 95.88 123 GLU A C 1
ATOM 1010 O O . GLU A 1 123 ? 7.052 -1.347 2.098 1.00 95.88 123 GLU A O 1
ATOM 1015 N N . CYS A 1 124 ? 4.855 -1.205 2.413 1.00 95.94 124 CYS A N 1
ATOM 1016 C CA . CYS A 1 124 ? 4.819 0.239 2.651 1.00 95.94 124 CYS A CA 1
ATOM 1017 C C . CYS A 1 124 ? 4.784 0.567 4.157 1.00 95.94 124 CYS A C 1
ATOM 1019 O O . CYS A 1 124 ? 3.803 1.131 4.641 1.00 95.94 124 CYS A O 1
ATOM 1021 N N . ASP A 1 125 ? 5.852 0.243 4.892 1.00 93.50 125 ASP A N 1
ATOM 1022 C CA . ASP A 1 125 ? 5.896 0.306 6.367 1.00 93.50 125 ASP A CA 1
ATOM 1023 C C . ASP A 1 125 ? 5.569 1.691 6.944 1.00 93.50 125 ASP A C 1
ATOM 1025 O O . ASP A 1 125 ? 4.673 1.823 7.772 1.00 93.50 125 ASP A O 1
ATOM 1029 N N . ALA A 1 126 ? 6.204 2.755 6.442 1.00 91.19 126 ALA A N 1
ATOM 1030 C CA . ALA A 1 126 ? 5.940 4.116 6.926 1.00 91.19 126 ALA A CA 1
ATOM 1031 C C . ALA A 1 126 ? 4.472 4.541 6.722 1.00 91.19 126 ALA A C 1
ATOM 1033 O O . ALA A 1 126 ? 3.893 5.256 7.539 1.00 91.19 126 ALA A O 1
ATOM 1034 N N . PHE A 1 127 ? 3.850 4.073 5.636 1.00 94.62 127 PHE A N 1
ATOM 1035 C CA . PHE A 1 127 ? 2.433 4.310 5.384 1.00 94.62 127 PHE A CA 1
ATOM 1036 C C . PHE A 1 127 ? 1.555 3.473 6.321 1.00 94.62 127 PHE A C 1
ATOM 1038 O O . PHE A 1 127 ? 0.577 3.985 6.859 1.00 94.62 127 PHE A O 1
ATOM 1045 N N . HIS A 1 128 ? 1.914 2.206 6.551 1.00 95.12 128 HIS A N 1
ATOM 1046 C CA . HIS A 1 128 ? 1.241 1.341 7.519 1.00 95.12 128 HIS A CA 1
ATOM 1047 C C . HIS A 1 128 ? 1.242 1.972 8.920 1.00 95.12 128 HIS A C 1
ATOM 1049 O O . HIS A 1 128 ? 0.192 2.043 9.555 1.00 95.12 128 HIS A O 1
ATOM 1055 N N . GLU A 1 129 ? 2.382 2.496 9.372 1.00 92.06 129 GLU A N 1
ATOM 1056 C CA . GLU A 1 129 ? 2.520 3.186 10.660 1.00 92.06 129 GLU A CA 1
ATOM 1057 C C . GLU A 1 129 ? 1.657 4.452 10.738 1.00 92.06 129 GLU A C 1
ATOM 1059 O O . GLU A 1 129 ? 0.970 4.672 11.738 1.00 92.06 129 GLU A O 1
ATOM 1064 N N . ALA A 1 130 ? 1.623 5.253 9.669 1.00 92.19 130 ALA A N 1
ATOM 1065 C CA . ALA A 1 130 ? 0.771 6.437 9.589 1.00 92.19 130 ALA A CA 1
ATOM 1066 C C . ALA A 1 130 ? -0.722 6.091 9.739 1.00 92.19 130 ALA A C 1
ATOM 1068 O O . ALA A 1 130 ? -1.447 6.734 10.502 1.00 92.19 130 ALA A O 1
ATOM 1069 N N . ILE A 1 131 ? -1.191 5.042 9.056 1.00 94.88 131 ILE A N 1
ATOM 1070 C CA . ILE A 1 131 ? -2.579 4.578 9.184 1.00 94.88 131 ILE A CA 1
ATOM 1071 C C . ILE A 1 131 ? -2.830 3.970 10.568 1.00 94.88 131 ILE A C 1
ATOM 1073 O O . ILE A 1 131 ? -3.844 4.286 11.195 1.00 94.88 131 ILE A O 1
ATOM 1077 N N . GLY A 1 132 ? -1.891 3.176 11.088 1.00 92.38 132 GLY A N 1
ATOM 1078 C CA . GLY A 1 132 ? -1.960 2.602 12.431 1.00 92.38 132 GLY A CA 1
ATOM 1079 C C . GLY A 1 132 ? -2.095 3.670 13.517 1.00 92.38 132 GLY A C 1
ATOM 1080 O O . GLY A 1 132 ? -2.886 3.513 14.446 1.00 92.38 132 GLY A O 1
ATOM 1081 N N . PHE A 1 133 ? -1.417 4.809 13.362 1.00 90.25 133 PHE A N 1
ATOM 1082 C CA . PHE A 1 133 ? -1.581 5.959 14.248 1.00 90.25 133 PHE A CA 1
ATOM 1083 C C . PHE A 1 133 ? -3.008 6.524 14.226 1.00 90.25 133 PHE A C 1
ATOM 1085 O O . PHE A 1 133 ? -3.584 6.795 15.284 1.00 90.25 133 PHE A O 1
ATOM 1092 N N . VAL A 1 134 ? -3.610 6.676 13.041 1.00 91.12 134 VAL A N 1
ATOM 1093 C CA . VAL A 1 134 ? -5.000 7.148 12.904 1.00 91.12 134 VAL A CA 1
ATOM 1094 C C . VAL A 1 134 ? -5.978 6.161 13.542 1.00 91.12 134 VAL A C 1
ATOM 1096 O O . VAL A 1 134 ? -6.872 6.583 14.280 1.00 91.12 134 VAL A O 1
ATOM 1099 N N . VAL A 1 135 ? -5.787 4.859 13.314 1.00 91.50 135 VAL A N 1
ATOM 1100 C CA . VAL A 1 135 ? -6.601 3.797 13.922 1.00 91.50 135 VAL A CA 1
ATOM 1101 C C . VAL A 1 135 ? -6.483 3.834 15.445 1.00 91.50 135 VAL A C 1
ATOM 1103 O O . VAL A 1 135 ? -7.502 3.922 16.126 1.00 91.50 135 VAL A O 1
ATOM 1106 N N . ALA A 1 136 ? -5.267 3.877 15.995 1.00 89.00 136 ALA A N 1
ATOM 1107 C CA . ALA A 1 136 ? -5.046 3.955 17.439 1.00 89.00 136 ALA A CA 1
ATOM 1108 C C . ALA A 1 136 ? -5.741 5.175 18.070 1.00 89.00 136 ALA A C 1
ATOM 1110 O O . ALA A 1 136 ? -6.361 5.073 19.129 1.00 89.00 136 ALA A O 1
ATOM 1111 N N . LYS A 1 137 ? -5.708 6.336 17.400 1.00 87.75 137 LYS A N 1
ATOM 1112 C CA . LYS A 1 137 ? -6.427 7.536 17.858 1.00 87.75 137 LYS A CA 1
ATOM 1113 C C . LYS A 1 137 ? -7.945 7.362 17.850 1.00 87.75 137 LYS A C 1
ATOM 1115 O O . LYS A 1 137 ? -8.587 7.876 18.762 1.00 87.75 137 LYS A O 1
ATOM 1120 N N . LYS A 1 138 ? -8.510 6.668 16.859 1.00 89.00 138 LYS A N 1
ATOM 1121 C CA . LYS A 1 138 ? -9.950 6.365 16.804 1.00 89.00 138 LYS A CA 1
ATOM 1122 C C . LYS A 1 138 ? -10.358 5.383 17.907 1.00 89.00 138 LYS A C 1
ATOM 1124 O O . LYS A 1 138 ? -11.357 5.618 18.577 1.00 89.00 138 LYS A O 1
ATOM 1129 N N . LEU A 1 139 ? -9.548 4.352 18.154 1.00 87.00 139 LEU A N 1
ATOM 1130 C CA . LEU A 1 139 ? -9.804 3.345 19.190 1.00 87.00 139 LEU A CA 1
ATOM 1131 C C . LEU A 1 139 ? -9.768 3.916 20.614 1.00 87.00 139 LEU A C 1
ATOM 1133 O O . LEU A 1 139 ? -10.527 3.460 21.460 1.00 87.00 139 LEU A O 1
ATOM 1137 N N . ASN A 1 140 ? -8.953 4.944 20.883 1.00 85.38 140 ASN A N 1
ATOM 1138 C CA . ASN A 1 140 ? -8.898 5.594 22.203 1.00 85.38 140 ASN A CA 1
ATOM 1139 C C . ASN A 1 140 ? -10.254 6.138 22.698 1.00 85.38 140 ASN A C 1
ATOM 1141 O O . ASN A 1 140 ? -10.386 6.426 23.886 1.00 85.38 140 ASN A O 1
ATOM 1145 N N . GLY A 1 141 ? -11.225 6.344 21.802 1.00 76.38 141 GLY A N 1
ATOM 1146 C CA . GLY A 1 141 ? -12.569 6.808 22.148 1.00 76.38 141 GLY A CA 1
ATOM 1147 C C . GLY A 1 141 ? -13.601 5.701 22.382 1.00 76.38 141 GLY A C 1
ATOM 1148 O O . GLY A 1 141 ? -14.731 6.035 22.725 1.00 76.38 141 GLY A O 1
ATOM 1149 N N . LEU A 1 142 ? -13.245 4.430 22.180 1.00 82.81 142 LEU A N 1
ATOM 1150 C CA . LEU A 1 142 ? -14.167 3.294 22.223 1.00 82.81 142 LEU A CA 1
ATOM 1151 C C . LEU A 1 142 ? -14.076 2.524 23.549 1.00 82.81 142 LEU A C 1
ATOM 1153 O O . LEU A 1 142 ? -13.054 2.537 24.238 1.00 82.81 142 LEU A O 1
ATOM 1157 N N . SER A 1 143 ? -15.161 1.835 23.895 1.00 83.69 143 SER A N 1
ATOM 1158 C CA . SER A 1 143 ? -15.209 0.853 24.981 1.00 83.69 143 SER A CA 1
ATOM 1159 C C . SER A 1 143 ? -14.429 -0.419 24.634 1.00 83.69 143 SER A C 1
ATOM 1161 O O . SER A 1 143 ? -14.093 -0.684 23.480 1.00 83.69 143 SER A O 1
ATOM 1163 N N . VAL A 1 144 ? -14.140 -1.235 25.652 1.00 80.56 144 VAL A N 1
ATOM 1164 C CA . VAL A 1 144 ? -13.411 -2.502 25.481 1.00 80.56 144 VAL A CA 1
ATOM 1165 C C . VAL A 1 144 ? -14.182 -3.459 24.570 1.00 80.56 144 VAL A C 1
ATOM 1167 O O . VAL A 1 144 ? -13.576 -4.155 23.757 1.00 80.56 144 VAL A O 1
ATOM 1170 N N . GLU A 1 145 ? -15.506 -3.475 24.689 1.00 81.25 145 GLU A N 1
ATOM 1171 C CA . GLU A 1 145 ? -16.403 -4.295 23.884 1.00 81.25 145 GLU A CA 1
ATOM 1172 C C . GLU A 1 145 ? -16.349 -3.887 22.404 1.00 81.25 145 GLU A C 1
ATOM 1174 O O . GLU A 1 145 ? -16.105 -4.736 21.549 1.00 81.25 145 GLU A O 1
ATOM 1179 N N . GLU A 1 146 ? -16.466 -2.588 22.110 1.00 80.88 146 GLU A N 1
ATOM 1180 C CA . GLU A 1 146 ? -16.361 -2.044 20.746 1.00 80.88 146 GLU A CA 1
ATOM 1181 C C . GLU A 1 146 ? -14.976 -2.305 20.128 1.00 80.88 146 GLU A C 1
ATOM 1183 O O . GLU A 1 146 ? -14.866 -2.669 18.958 1.00 80.88 146 GLU A O 1
ATOM 1188 N N . ILE A 1 147 ? -13.900 -2.183 20.915 1.00 80.62 147 ILE A N 1
ATOM 1189 C CA . ILE A 1 147 ? -12.541 -2.527 20.464 1.00 80.62 147 ILE A CA 1
ATOM 1190 C C . ILE A 1 147 ? -12.449 -4.020 20.120 1.00 80.62 147 ILE A C 1
ATOM 1192 O O . ILE A 1 147 ? -11.820 -4.386 19.126 1.00 80.62 147 ILE A O 1
ATOM 1196 N N . GLY A 1 148 ? -13.068 -4.886 20.925 1.00 78.19 148 GLY A N 1
ATOM 1197 C CA . GLY A 1 148 ? -13.107 -6.326 20.680 1.00 78.19 148 GLY A CA 1
ATOM 1198 C C . GLY A 1 148 ? -13.778 -6.687 19.354 1.00 78.19 148 GLY A C 1
ATOM 1199 O O . GLY A 1 148 ? -13.278 -7.556 18.642 1.00 78.19 148 GLY A O 1
ATOM 1200 N N . GLU A 1 149 ? -14.864 -6.000 18.996 1.00 82.56 149 GLU A N 1
ATOM 1201 C CA . GLU A 1 149 ? -15.555 -6.190 17.714 1.00 82.56 149 GLU A CA 1
ATOM 1202 C C . GLU A 1 149 ? -14.668 -5.799 16.526 1.00 82.56 149 GLU A C 1
ATOM 1204 O O . GLU A 1 149 ? -14.528 -6.578 15.582 1.00 82.56 149 GLU A O 1
ATOM 1209 N N . VAL A 1 150 ? -13.991 -4.650 16.616 1.00 81.19 150 VAL A N 1
ATOM 1210 C CA . VAL A 1 150 ? -13.073 -4.156 15.578 1.00 81.19 150 VAL A CA 1
ATOM 1211 C C . VAL A 1 150 ? -11.869 -5.086 15.385 1.00 81.19 150 VAL A C 1
ATOM 1213 O O . VAL A 1 150 ? -11.500 -5.419 14.261 1.00 81.19 150 VAL A O 1
ATOM 1216 N N . LEU A 1 151 ? -11.228 -5.526 16.473 1.00 77.31 151 LEU A N 1
ATOM 1217 C CA . LEU A 1 151 ? -10.007 -6.342 16.401 1.00 77.31 151 LEU A CA 1
ATOM 1218 C C . LEU A 1 151 ? -10.259 -7.790 15.971 1.00 77.31 151 LEU A C 1
ATOM 1220 O O . LEU A 1 151 ? -9.319 -8.489 15.591 1.00 77.31 151 LEU A O 1
ATOM 1224 N N . ASN A 1 152 ? -11.509 -8.252 16.010 1.00 79.12 152 ASN A N 1
ATOM 1225 C CA . ASN A 1 152 ? -11.874 -9.562 15.484 1.00 79.12 152 ASN A CA 1
ATOM 1226 C C . ASN A 1 152 ? -12.024 -9.561 13.945 1.00 79.12 152 ASN A C 1
ATOM 1228 O O . ASN A 1 152 ? -12.327 -10.603 13.355 1.00 79.12 152 ASN A O 1
ATOM 1232 N N . HIS A 1 153 ? -11.789 -8.419 13.284 1.00 66.69 153 HIS A N 1
ATOM 1233 C CA . HIS A 1 153 ? -11.748 -8.295 11.828 1.00 66.69 153 HIS A CA 1
ATOM 1234 C C . HIS A 1 153 ? -10.505 -8.990 11.257 1.00 66.69 153 HIS A C 1
ATOM 1236 O O . HIS A 1 153 ? -9.379 -8.499 11.348 1.00 66.69 153 HIS A O 1
ATOM 1242 N N . LYS A 1 154 ? -10.699 -10.171 10.661 1.00 58.22 154 LYS A N 1
ATOM 1243 C CA . LYS A 1 154 ? -9.648 -10.874 9.918 1.00 58.22 154 LYS A CA 1
ATOM 1244 C C . LYS A 1 154 ? -9.699 -10.488 8.445 1.00 58.22 154 LYS A C 1
ATOM 1246 O O . LYS A 1 154 ? -10.544 -10.983 7.701 1.00 58.22 154 LYS A O 1
ATOM 1251 N N . VAL A 1 155 ? -8.732 -9.689 8.005 1.00 60.12 155 VAL A N 1
ATOM 1252 C CA . VAL A 1 155 ? -8.475 -9.468 6.577 1.00 60.12 155 VAL A CA 1
ATOM 1253 C C . VAL A 1 155 ? -7.552 -10.575 6.077 1.00 60.12 155 VAL A C 1
ATOM 1255 O O . VAL A 1 155 ? -6.348 -10.560 6.322 1.00 60.12 155 VAL A O 1
ATOM 1258 N N . ILE A 1 156 ? -8.122 -11.565 5.394 1.00 60.50 156 ILE A N 1
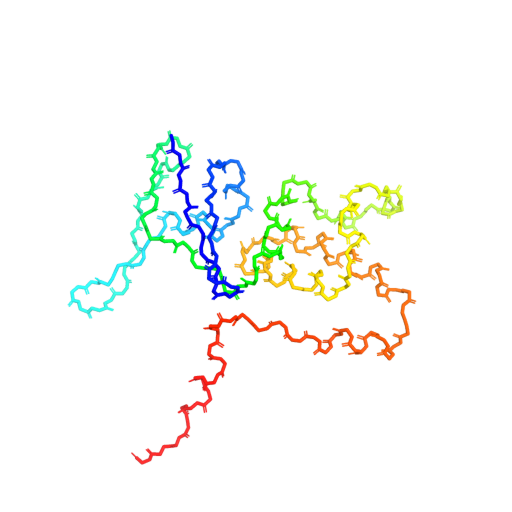ATOM 1259 C CA . ILE A 1 156 ? -7.360 -12.653 4.771 1.00 60.50 156 ILE A CA 1
ATOM 1260 C C . ILE A 1 156 ? -7.104 -12.260 3.309 1.00 60.50 156 ILE A C 1
ATOM 1262 O O . ILE A 1 156 ? -8.078 -12.033 2.581 1.00 60.50 156 ILE A O 1
ATOM 1266 N N . PRO A 1 157 ? -5.837 -12.170 2.848 1.00 57.94 157 PRO A N 1
ATOM 1267 C CA . PRO A 1 157 ? -5.536 -11.962 1.435 1.00 57.94 157 PRO A CA 1
ATOM 1268 C C . PRO A 1 157 ? -6.260 -13.016 0.594 1.00 57.94 157 PRO A C 1
ATOM 1270 O O . PRO A 1 157 ? -6.084 -14.220 0.795 1.00 57.94 157 PRO A O 1
ATOM 1273 N N . LYS A 1 158 ? -7.093 -12.591 -0.359 1.00 59.31 158 LYS A N 1
ATOM 1274 C CA . LYS A 1 158 ? -7.835 -13.539 -1.197 1.00 59.31 158 LYS A CA 1
ATOM 1275 C C . LYS A 1 158 ? -6.837 -14.261 -2.107 1.00 59.31 158 LYS A C 1
ATOM 1277 O O . LYS A 1 158 ? -6.314 -13.668 -3.046 1.00 59.31 158 LYS A O 1
ATOM 1282 N N . GLY A 1 159 ? -6.546 -15.524 -1.792 1.00 47.97 159 GLY A N 1
ATOM 1283 C CA . GLY A 1 159 ? -5.520 -16.340 -2.453 1.00 47.97 159 GLY A CA 1
ATOM 1284 C C . GLY A 1 159 ? -4.395 -16.834 -1.535 1.00 47.97 159 GLY A C 1
ATOM 1285 O O . GLY A 1 159 ? -3.540 -17.586 -1.997 1.00 47.97 159 GLY A O 1
ATOM 1286 N N . SER A 1 160 ? -4.378 -16.464 -0.247 1.00 45.03 160 SER A N 1
ATOM 1287 C CA . SER A 1 160 ? -3.630 -17.236 0.747 1.00 45.03 160 SER A CA 1
ATOM 1288 C C . SER A 1 160 ? -4.456 -18.467 1.108 1.00 45.03 160 SER A C 1
ATOM 1290 O O . SER A 1 160 ? -5.386 -18.378 1.910 1.00 45.03 160 SER A O 1
ATOM 1292 N N . ASP A 1 161 ? -4.143 -19.611 0.503 1.00 45.62 161 ASP A N 1
ATOM 1293 C CA . ASP A 1 161 ? -4.652 -20.904 0.957 1.00 45.62 161 ASP A CA 1
ATOM 1294 C C . ASP A 1 161 ? -4.119 -21.182 2.376 1.00 45.62 161 ASP A C 1
ATOM 1296 O O . ASP A 1 161 ? -3.162 -21.937 2.568 1.00 45.62 161 ASP A O 1
ATOM 1300 N N . GLU A 1 162 ? -4.733 -20.598 3.405 1.00 46.28 162 GLU A N 1
ATOM 1301 C CA . GLU A 1 162 ? -4.505 -21.032 4.787 1.00 46.28 162 GLU A CA 1
ATOM 1302 C C . GLU A 1 162 ? -4.949 -22.496 4.989 1.00 46.28 162 GLU A C 1
ATOM 1304 O O . GLU A 1 162 ? -4.512 -23.147 5.934 1.00 46.28 162 GLU A O 1
ATOM 1309 N N . GLU A 1 163 ? -5.730 -23.069 4.066 1.00 41.72 163 GLU A N 1
ATOM 1310 C CA . GLU A 1 163 ? -6.142 -24.477 4.103 1.00 41.72 163 GLU A CA 1
ATOM 1311 C C . GLU A 1 163 ? -5.079 -25.481 3.621 1.00 41.72 163 GLU A C 1
ATOM 1313 O O . GLU A 1 163 ? -5.233 -26.681 3.869 1.00 41.72 163 GLU A O 1
ATOM 1318 N N . ASN A 1 164 ? -3.990 -25.051 2.967 1.00 41.56 164 ASN A N 1
ATOM 1319 C CA . ASN A 1 164 ? -3.043 -25.999 2.354 1.00 41.56 164 ASN A CA 1
ATOM 1320 C C . ASN A 1 164 ? -1.861 -26.420 3.243 1.00 41.56 164 ASN A C 1
ATOM 1322 O O . ASN A 1 164 ? -1.234 -27.440 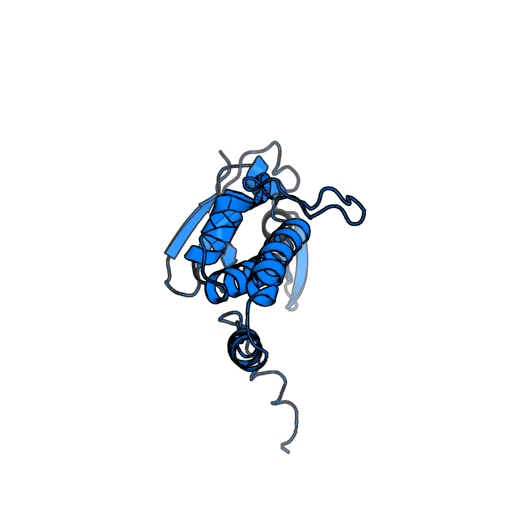2.962 1.00 41.56 164 ASN A O 1
ATOM 1326 N N . TRP A 1 165 ? -1.558 -25.720 4.342 1.00 40.09 165 TRP A N 1
ATOM 1327 C CA . TRP A 1 165 ? -0.443 -26.117 5.222 1.00 40.09 165 TRP A CA 1
ATOM 1328 C C . TRP A 1 165 ? -0.851 -27.085 6.345 1.00 40.09 165 TRP A C 1
ATOM 1330 O O . TRP A 1 165 ? 0.005 -27.779 6.893 1.00 40.09 165 TRP A O 1
ATOM 1340 N N . MET A 1 166 ? -2.151 -27.215 6.647 1.00 35.09 166 MET A N 1
ATOM 1341 C CA . MET A 1 166 ? -2.660 -28.183 7.633 1.00 35.09 166 MET A CA 1
ATOM 1342 C C . MET A 1 166 ? -2.979 -29.578 7.061 1.00 35.09 166 MET A C 1
ATOM 1344 O O . MET A 1 166 ? -3.368 -30.462 7.821 1.00 35.09 166 MET A O 1
ATOM 1348 N N . LYS A 1 167 ? -2.769 -29.833 5.760 1.00 40.38 167 LYS A N 1
ATOM 1349 C CA . LYS A 1 167 ? -3.024 -31.152 5.139 1.00 40.38 167 LYS A CA 1
ATOM 1350 C C . LYS A 1 167 ? -1.795 -32.049 4.958 1.00 40.38 167 LYS A C 1
ATOM 1352 O O . LYS A 1 167 ? -1.887 -33.071 4.288 1.00 40.38 167 LYS A O 1
ATOM 1357 N N . ILE A 1 168 ? -0.668 -31.752 5.611 1.00 43.34 168 ILE A N 1
ATOM 1358 C CA . ILE A 1 168 ? 0.433 -32.723 5.752 1.00 43.34 168 ILE A CA 1
ATOM 1359 C C . ILE A 1 168 ? 0.420 -33.305 7.167 1.00 43.34 168 ILE A C 1
ATOM 1361 O O . ILE A 1 168 ? 1.355 -33.141 7.947 1.00 43.34 168 ILE A O 1
ATOM 1365 N N . LYS A 1 169 ? -0.667 -33.996 7.512 1.00 42.03 169 LYS A N 1
ATOM 1366 C CA . LYS A 1 169 ? -0.641 -35.061 8.517 1.00 42.03 169 LYS A CA 1
ATOM 1367 C C . LYS A 1 169 ? -1.616 -36.158 8.118 1.00 42.03 169 LYS A C 1
ATOM 1369 O O . LYS A 1 169 ? -2.816 -35.935 8.147 1.00 42.03 169 LYS A O 1
ATOM 1374 N N . GLY A 1 170 ? -1.038 -37.327 7.844 1.00 42.97 170 GLY A N 1
ATOM 1375 C CA . GLY A 1 170 ? -1.713 -38.619 7.829 1.00 42.97 170 GLY A CA 1
ATOM 1376 C C . GLY A 1 170 ? -2.525 -38.874 6.570 1.00 42.97 170 GLY A C 1
ATOM 1377 O O . GLY A 1 170 ? -3.612 -38.340 6.418 1.00 42.97 170 GLY A O 1
ATOM 1378 N N . ASP A 1 171 ? -2.005 -39.711 5.677 1.00 39.50 171 ASP A N 1
ATOM 1379 C CA . ASP A 1 171 ? -2.513 -41.082 5.621 1.00 39.50 171 ASP A CA 1
ATOM 1380 C C . ASP A 1 171 ? -1.673 -41.958 4.679 1.00 39.50 171 ASP A C 1
ATOM 1382 O O . ASP A 1 171 ? -1.460 -41.616 3.518 1.00 39.50 171 ASP A O 1
ATOM 1386 N N . SER A 1 172 ? -1.305 -43.122 5.233 1.00 39.34 172 SER A N 1
ATOM 1387 C CA . SER A 1 172 ? -0.847 -44.385 4.613 1.00 39.34 172 SER A CA 1
ATOM 1388 C C . SER A 1 172 ? 0.533 -44.440 3.956 1.00 39.34 172 SER A C 1
ATOM 1390 O O . SER A 1 172 ? 0.657 -44.090 2.764 1.00 39.34 172 SER A O 1
#

Secondary structure (DSSP, 8-state):
-EEEEEEESSS--EEEE--HHHHTT-HHHHHHHHEEEEE-TTS-EEEEES-TTTTTS-EE-SSPEEE-S-HHHHHHHHHHTTT--PPPTT-TT-S--TTTTHHHHTS-HHHHHHHHHHHHHTT-HHHHHHHHHHHHHHHTTS-HHHHHHHHT-----TT--TTSSTT-S---

Mean predicted aligned error: 9.82 Å

Sequence (172 aa):
MCEIPIRFVDPNESTIIRDRSLIAKIPLIVRSIEMTVIPDSRGFKQLFFQYPDWKTTDFVINDPILIPFAKKPTEFLLNHVRKYEAPEEKSDKLLVNNSEYSEAKEQEIDFLLDVMSVATYLECDAFHEAIGFVVAKKLNGLSVEEIGEVLNHKVIPKGSDEENWMKIKGDS

Nearest PDB structures (foldseek):
  6byh-assembly2_B  TM=6.792E-01  e=1.280E-03  Homo sapiens
  8grf-assembly1_D  TM=6.414E-01  e=1.626E-03  Saccharomyces cerevisiae
  3mks-assembly2_A  TM=6.892E-01  e=2.785E-03  Saccharomyces cerevisiae
  3v7d-assembly1_A  TM=6.581E-01  e=1.946E-03  Saccharomyces cerevisiae S288C
  5v4b-assembly1_A  TM=6.436E-01  e=3.230E-02  Homo sapiens

Organism: NCBI:txid1561998

Radius of gyration: 19.32 Å; Cα contacts (8 Å, |Δi|>4): 197; chains: 1; bounding box: 34×64×47 Å

pLDDT: mean 80.47, std 17.0, range [35.09, 96.62]

Foldseek 3Di:
DAWAWAAEPPPRDIDIDDDLVLQVLQVLSVCVQQWDFDQDPVRDTDTDGPCPPSSPDYDHDPDHHYFLADPPLVVVCSVCLVQAFADDPDPPVVPDPCPSCVVLLPDDLLSLVSNLVSCVVRVNVRVNNRSVVSNVVVCVPDDPVVVVVSVVDDDDRNPPPPVPPVPPDDDD